Protein AF-A0A380TCZ3-F1 (afdb_monomer)

Organism: NCBI:txid256318

Secondary structure (DSSP, 8-state):
-EEPPTT-HHHHHHHHHHHHHHHHHTT-HHHHHHHS--SS----HHHHHHHHHHHHTTPPB--GGG--S----EEEEEETTEEEEEEEEEETTEEEEEEEEEEEEEPTTT-EEEEEEEEEE-

Structure (mmCIF, N/CA/C/O backbone):
data_AF-A0A380TCZ3-F1
#
_entry.id   AF-A0A380TCZ3-F1
#
loop_
_atom_site.group_PDB
_atom_site.id
_atom_site.type_symbol
_atom_site.label_atom_id
_atom_site.label_alt_id
_atom_site.label_comp_id
_atom_site.label_asym_id
_atom_site.label_entity_id
_atom_site.label_seq_id
_atom_site.pdbx_PDB_ins_code
_atom_site.Cartn_x
_atom_site.Cartn_y
_atom_site.Cartn_z
_atom_site.occupancy
_atom_site.B_iso_or_equiv
_atom_site.auth_seq_id
_atom_site.auth_comp_id
_atom_site.auth_asym_id
_atom_site.auth_atom_id
_atom_site.pdbx_PDB_model_num
ATOM 1 N N . MET A 1 1 ? 2.028 1.253 11.403 1.00 61.81 1 MET A N 1
ATOM 2 C CA . MET A 1 1 ? 0.917 1.930 12.128 1.00 61.81 1 MET A CA 1
ATOM 3 C C . MET A 1 1 ? 0.929 3.397 11.756 1.00 61.81 1 MET A C 1
ATOM 5 O O . MET A 1 1 ? 2.018 3.946 11.661 1.00 61.81 1 MET A O 1
ATOM 9 N N . ILE A 1 2 ? -0.239 4.012 11.559 1.00 65.00 2 ILE A N 1
ATOM 10 C CA . ILE A 1 2 ? -0.323 5.436 11.211 1.00 65.00 2 ILE A CA 1
ATOM 11 C C . ILE A 1 2 ? -1.074 6.202 12.314 1.00 65.00 2 ILE A C 1
ATOM 13 O O . ILE A 1 2 ? -2.159 5.752 12.693 1.00 65.00 2 ILE A O 1
ATOM 17 N N . PRO A 1 3 ? -0.542 7.318 12.849 1.00 62.53 3 PRO A N 1
ATOM 18 C CA . PRO A 1 3 ? -1.287 8.166 13.775 1.00 62.53 3 PRO A CA 1
ATOM 19 C C . PRO A 1 3 ? -2.446 8.853 13.041 1.00 62.53 3 PRO A C 1
ATOM 21 O O . PRO A 1 3 ? -2.260 9.458 11.987 1.00 62.53 3 PRO A O 1
ATOM 24 N N . GLY A 1 4 ? -3.654 8.752 13.587 1.00 53.06 4 GLY A N 1
ATOM 25 C CA . GLY A 1 4 ? -4.827 9.455 13.089 1.00 53.06 4 GLY A CA 1
ATOM 26 C C . GLY A 1 4 ? -4.742 10.929 13.448 1.00 53.06 4 GLY A C 1
ATOM 27 O O . GLY A 1 4 ? -4.673 11.287 14.621 1.00 53.06 4 GLY A O 1
ATOM 28 N N . THR A 1 5 ? -4.748 11.798 12.444 1.00 53.00 5 THR A N 1
ATOM 29 C CA . THR A 1 5 ? -4.903 13.236 12.660 1.00 53.00 5 THR A CA 1
ATOM 30 C C . THR A 1 5 ? -6.373 13.598 12.467 1.00 53.00 5 THR A C 1
ATOM 32 O O . THR A 1 5 ? -7.008 13.164 11.507 1.00 53.00 5 THR A O 1
ATOM 35 N N . GLY A 1 6 ? -6.933 14.401 13.374 1.00 50.81 6 GLY A N 1
ATOM 36 C CA . GLY A 1 6 ? -8.355 14.775 13.369 1.00 50.81 6 GLY A CA 1
ATOM 37 C C . GLY A 1 6 ? -8.825 15.615 12.170 1.00 50.81 6 GLY A C 1
ATOM 38 O O . GLY A 1 6 ? -9.967 16.053 12.177 1.00 50.81 6 GLY A O 1
ATOM 39 N N . PHE A 1 7 ? -7.978 15.864 11.160 1.00 51.62 7 PHE A N 1
ATOM 40 C CA . PHE A 1 7 ? -8.239 16.841 10.092 1.00 51.62 7 PHE A CA 1
ATOM 41 C C . PHE A 1 7 ? -8.399 16.280 8.672 1.00 51.62 7 PHE A C 1
ATOM 43 O O . PHE A 1 7 ? -8.805 17.036 7.798 1.00 51.62 7 PHE A O 1
ATOM 50 N N . SER A 1 8 ? -8.103 15.003 8.412 1.00 65.38 8 SER A N 1
ATOM 51 C CA . SER A 1 8 ? -8.539 14.253 7.216 1.00 65.38 8 SER A CA 1
ATOM 52 C C . SER A 1 8 ? -7.752 12.932 7.173 1.00 65.38 8 SER A C 1
ATOM 54 O O . SER A 1 8 ? -6.559 12.956 6.843 1.00 65.38 8 SER A O 1
ATOM 56 N N . PRO A 1 9 ? -8.369 11.780 7.501 1.00 75.00 9 PRO A N 1
ATOM 57 C CA . PRO A 1 9 ? -7.691 10.480 7.441 1.00 75.00 9 PRO A CA 1
ATOM 58 C C . PRO A 1 9 ? -7.143 10.181 6.036 1.00 75.00 9 PRO A C 1
ATOM 60 O O . PRO A 1 9 ? -6.096 9.558 5.887 1.00 75.00 9 PRO A O 1
ATOM 63 N N . GLU A 1 10 ? -7.780 10.727 5.002 1.00 83.44 10 GLU A N 1
ATOM 64 C CA . GLU A 1 10 ? -7.391 10.577 3.604 1.00 83.44 10 GLU A CA 1
ATOM 65 C C . GLU A 1 10 ? -5.950 11.012 3.317 1.00 83.44 10 GLU A C 1
ATOM 67 O O . GLU A 1 10 ? -5.169 10.227 2.777 1.00 83.44 10 GLU A O 1
ATOM 72 N N . LYS A 1 11 ? -5.544 12.222 3.727 1.00 84.56 11 LYS A N 1
ATOM 73 C CA . LYS A 1 11 ? -4.174 12.715 3.478 1.00 84.56 11 LYS A CA 1
ATOM 74 C C . LYS A 1 11 ? -3.121 11.817 4.116 1.00 84.56 11 LYS A C 1
ATOM 76 O O . LYS A 1 11 ? -2.069 11.566 3.531 1.00 84.56 11 LYS A O 1
ATOM 81 N N . VAL A 1 12 ? -3.423 11.338 5.316 1.00 86.56 12 VAL A N 1
ATOM 82 C CA . VAL A 1 12 ? -2.552 10.465 6.097 1.00 86.56 12 VAL A CA 1
ATOM 83 C C . VAL A 1 12 ? -2.407 9.100 5.417 1.00 86.56 12 VAL A C 1
ATOM 85 O O . VAL A 1 12 ? -1.298 8.583 5.288 1.00 86.56 12 VAL A O 1
ATOM 88 N N . PHE A 1 13 ? -3.505 8.543 4.909 1.00 90.69 13 PHE A N 1
ATOM 89 C CA . PHE A 1 13 ? -3.512 7.240 4.246 1.00 90.69 13 PHE A CA 1
ATOM 90 C C . PHE A 1 13 ? -2.836 7.285 2.874 1.00 90.69 13 PHE A C 1
ATOM 92 O O . PHE A 1 13 ? -2.048 6.400 2.541 1.00 90.69 13 PHE A O 1
ATOM 99 N N . ILE A 1 14 ? -3.076 8.349 2.104 1.00 90.62 14 ILE A N 1
ATOM 100 C CA . ILE A 1 14 ? -2.378 8.594 0.837 1.00 90.62 14 ILE A CA 1
ATOM 101 C C . ILE A 1 14 ? -0.879 8.789 1.087 1.00 90.62 14 ILE A C 1
ATOM 103 O O . ILE A 1 14 ? -0.059 8.239 0.352 1.00 90.62 14 ILE A O 1
ATOM 107 N N . GLY A 1 15 ? -0.507 9.540 2.130 1.00 89.88 15 GLY A N 1
ATOM 108 C CA . GLY A 1 15 ? 0.886 9.727 2.538 1.00 89.88 15 GLY A CA 1
ATOM 109 C C . GLY A 1 15 ? 1.585 8.396 2.806 1.00 89.88 15 GLY A C 1
ATOM 110 O O . GLY A 1 15 ? 2.630 8.127 2.213 1.00 89.88 15 GLY A O 1
ATOM 111 N N . PHE A 1 16 ? 0.949 7.527 3.597 1.00 91.31 16 PHE A N 1
ATOM 112 C CA . PHE A 1 16 ? 1.437 6.172 3.843 1.00 91.31 16 PHE A CA 1
ATOM 113 C C . PHE A 1 16 ? 1.601 5.365 2.550 1.00 91.31 16 PHE A C 1
ATOM 115 O O . PHE A 1 16 ? 2.653 4.772 2.337 1.00 91.31 16 PHE A O 1
ATOM 122 N N . ALA A 1 17 ? 0.597 5.349 1.664 1.00 92.50 17 ALA A N 1
ATOM 123 C CA . ALA A 1 17 ? 0.674 4.584 0.417 1.00 92.50 17 ALA A CA 1
ATOM 124 C C . ALA A 1 17 ? 1.836 5.056 -0.474 1.00 92.50 17 ALA A C 1
ATOM 126 O O . ALA A 1 17 ? 2.558 4.243 -1.050 1.00 92.50 17 ALA A O 1
ATOM 127 N N . ARG A 1 18 ? 2.072 6.372 -0.555 1.00 92.50 18 ARG A N 1
ATOM 128 C CA . ARG A 1 18 ? 3.206 6.934 -1.305 1.00 92.50 18 ARG A CA 1
ATOM 129 C C . ARG A 1 18 ? 4.548 6.550 -0.685 1.00 92.50 18 ARG A C 1
ATOM 131 O O . ARG A 1 18 ? 5.449 6.153 -1.415 1.00 92.50 18 ARG A O 1
ATOM 138 N N . GLU A 1 19 ? 4.686 6.641 0.632 1.00 91.56 19 GLU A N 1
ATOM 139 C CA . GLU A 1 19 ? 5.907 6.230 1.337 1.00 91.56 19 GLU A CA 1
ATOM 140 C C . GLU A 1 19 ? 6.168 4.723 1.197 1.00 91.56 19 GLU A C 1
ATOM 142 O O . GLU A 1 19 ? 7.293 4.292 0.948 1.00 91.56 19 GLU A O 1
ATOM 147 N N . PHE A 1 20 ? 5.109 3.918 1.248 1.00 92.06 20 PHE A N 1
ATOM 148 C CA . PHE A 1 20 ? 5.172 2.488 0.993 1.00 92.06 20 PHE A CA 1
ATOM 149 C C . PHE A 1 20 ? 5.768 2.187 -0.392 1.00 92.06 20 PHE A C 1
ATOM 151 O O . PHE A 1 20 ? 6.732 1.425 -0.490 1.00 92.06 20 PHE A O 1
ATOM 158 N N . PHE A 1 21 ? 5.275 2.827 -1.460 1.00 92.25 21 PHE A N 1
ATOM 159 C CA . PHE A 1 21 ? 5.848 2.652 -2.801 1.00 92.25 21 PHE A CA 1
ATOM 160 C C . PHE A 1 21 ? 7.259 3.231 -2.939 1.00 92.25 21 PHE A C 1
ATOM 162 O O . PHE A 1 21 ? 8.074 2.662 -3.661 1.00 92.25 21 PHE A O 1
ATOM 169 N N . GLU A 1 22 ? 7.580 4.314 -2.230 1.00 92.81 22 GLU A N 1
ATOM 170 C CA . GLU A 1 22 ? 8.936 4.873 -2.189 1.00 92.81 22 GLU A CA 1
ATOM 171 C C . GLU A 1 22 ? 9.946 3.853 -1.641 1.00 92.81 22 GLU A C 1
ATOM 173 O O . GLU A 1 22 ? 11.033 3.674 -2.197 1.00 92.81 22 GLU A O 1
ATOM 178 N N . HIS A 1 23 ? 9.581 3.138 -0.574 1.00 90.94 23 HIS A N 1
ATOM 179 C CA . HIS A 1 23 ? 10.414 2.080 -0.008 1.00 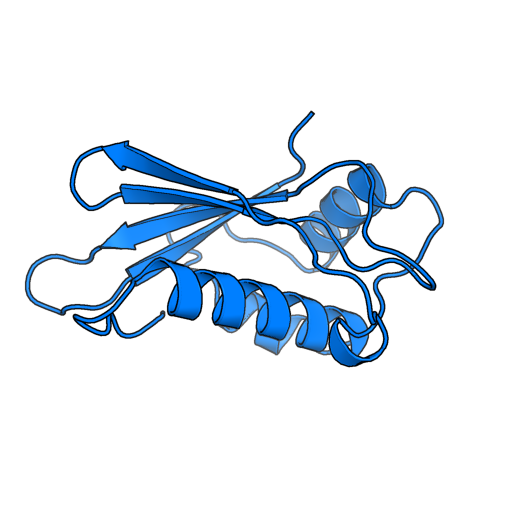90.94 23 HIS A CA 1
ATOM 180 C C . HIS A 1 23 ? 10.584 0.889 -0.954 1.00 90.94 23 HIS A C 1
ATOM 182 O O . HIS A 1 23 ? 11.679 0.327 -1.022 1.00 90.94 23 HIS A O 1
ATOM 188 N N . LEU A 1 24 ? 9.541 0.528 -1.708 1.00 89.50 24 LEU A N 1
ATOM 189 C CA . LEU A 1 24 ? 9.640 -0.514 -2.734 1.00 89.50 24 LEU A CA 1
ATOM 190 C C . LEU A 1 24 ? 10.546 -0.094 -3.891 1.00 89.50 24 LEU A C 1
ATOM 192 O O . LEU A 1 24 ? 11.398 -0.878 -4.301 1.00 89.50 24 LEU A O 1
ATOM 196 N N . ALA A 1 25 ? 10.413 1.144 -4.370 1.00 89.06 25 ALA A N 1
ATOM 197 C CA . ALA A 1 25 ? 11.260 1.694 -5.426 1.00 89.06 25 ALA A CA 1
ATOM 198 C C . ALA A 1 25 ? 12.735 1.804 -5.001 1.00 89.06 25 ALA A C 1
ATOM 200 O O . ALA A 1 25 ? 13.629 1.645 -5.824 1.00 89.06 25 ALA A O 1
ATOM 201 N N . SER A 1 26 ? 12.991 2.042 -3.712 1.00 87.19 26 SER A N 1
ATOM 202 C CA . SER A 1 26 ? 14.342 2.154 -3.143 1.00 87.19 26 SER A CA 1
ATOM 203 C C . SER A 1 26 ? 14.972 0.802 -2.774 1.00 87.19 26 SER A C 1
ATOM 205 O O . SER A 1 26 ? 15.952 0.782 -2.031 1.00 87.19 26 SER A O 1
ATOM 207 N N . GLU A 1 27 ? 14.378 -0.319 -3.198 1.00 79.12 27 GLU A N 1
ATOM 208 C CA . GLU A 1 27 ? 14.811 -1.686 -2.864 1.00 79.12 27 GLU A CA 1
ATOM 209 C C . GLU A 1 27 ? 14.917 -1.959 -1.349 1.00 79.12 27 GLU A C 1
ATOM 211 O O . GLU A 1 27 ? 15.658 -2.838 -0.902 1.00 79.12 27 GLU A O 1
ATOM 216 N N . LYS A 1 28 ? 14.116 -1.252 -0.536 1.00 83.31 28 LYS A N 1
ATOM 217 C CA . LYS A 1 28 ? 14.015 -1.416 0.927 1.00 83.31 28 LYS A CA 1
ATOM 218 C C . LYS A 1 28 ? 12.660 -2.021 1.330 1.00 83.31 28 LYS A C 1
ATOM 220 O O . LYS A 1 28 ? 11.896 -1.403 2.076 1.00 83.31 28 LYS A O 1
ATOM 225 N N . PRO A 1 29 ? 12.339 -3.256 0.901 1.00 79.19 29 PRO A N 1
ATOM 226 C CA . PRO A 1 29 ? 11.040 -3.871 1.164 1.00 79.19 29 PRO A CA 1
ATOM 227 C C . PRO A 1 29 ? 10.800 -4.130 2.655 1.00 79.19 29 PRO A C 1
ATOM 229 O O . PRO A 1 29 ? 9.655 -4.139 3.084 1.00 79.19 29 PRO A O 1
ATOM 232 N N . ALA A 1 30 ? 11.852 -4.285 3.467 1.00 82.00 30 ALA A N 1
ATOM 233 C CA . ALA A 1 30 ? 11.711 -4.418 4.918 1.00 82.00 30 ALA A CA 1
ATOM 234 C C . ALA A 1 30 ? 11.031 -3.188 5.551 1.00 82.00 30 ALA A C 1
ATOM 236 O O . ALA A 1 30 ? 10.166 -3.345 6.410 1.00 82.00 30 ALA A O 1
ATOM 237 N N . SER A 1 31 ? 11.355 -1.978 5.081 1.00 82.44 31 SER A N 1
ATOM 238 C CA . SER A 1 31 ? 10.724 -0.735 5.542 1.00 82.44 31 SER A CA 1
ATOM 239 C C . SER A 1 31 ? 9.255 -0.668 5.126 1.00 82.44 31 SER A C 1
ATOM 241 O O . SER A 1 31 ? 8.396 -0.407 5.966 1.00 82.44 31 SER A O 1
ATOM 243 N N . ALA A 1 32 ? 8.945 -1.017 3.873 1.00 80.25 32 ALA A N 1
ATOM 244 C CA . ALA A 1 32 ? 7.567 -1.098 3.382 1.00 80.25 32 ALA A CA 1
ATOM 245 C C . ALA A 1 32 ? 6.722 -2.096 4.199 1.00 80.25 32 ALA A C 1
ATOM 247 O O . ALA A 1 32 ? 5.611 -1.784 4.624 1.00 80.25 32 ALA A O 1
ATOM 248 N N . LEU A 1 33 ? 7.275 -3.281 4.476 1.00 82.12 33 LEU A N 1
ATOM 249 C CA . LEU A 1 33 ? 6.606 -4.326 5.253 1.00 82.12 33 LEU A CA 1
ATOM 250 C C . LEU A 1 33 ? 6.423 -3.941 6.724 1.00 82.12 33 LEU A C 1
ATOM 252 O O . LEU A 1 33 ? 5.412 -4.306 7.312 1.00 82.12 33 LEU A O 1
ATOM 256 N N . SER A 1 34 ? 7.351 -3.180 7.313 1.00 80.12 34 SER A N 1
ATOM 257 C CA . SER A 1 34 ? 7.233 -2.698 8.699 1.00 80.12 34 SER A CA 1
ATOM 258 C C . SER A 1 34 ? 6.047 -1.746 8.910 1.00 80.12 34 SER A C 1
ATOM 260 O O . SER A 1 34 ? 5.502 -1.646 10.010 1.00 80.12 34 SER A O 1
ATOM 262 N N . GLY A 1 35 ? 5.619 -1.068 7.840 1.00 76.44 35 GLY A N 1
ATOM 263 C CA . GLY A 1 35 ? 4.437 -0.214 7.843 1.00 76.44 35 GLY A CA 1
ATOM 264 C C . GLY A 1 35 ? 3.120 -0.993 7.925 1.00 76.44 35 GLY A C 1
ATOM 265 O O . GLY A 1 35 ? 2.132 -0.450 8.433 1.00 76.44 35 GLY A O 1
ATOM 266 N N . LEU A 1 36 ? 3.120 -2.250 7.466 1.00 82.06 36 LEU A N 1
ATOM 267 C CA . LEU A 1 36 ? 1.963 -3.139 7.443 1.00 82.06 36 LEU A CA 1
ATOM 268 C C . LEU A 1 36 ? 1.827 -3.899 8.763 1.00 82.06 36 LEU A C 1
ATOM 270 O O . LEU A 1 36 ? 2.801 -4.335 9.374 1.00 82.06 36 LEU A O 1
ATOM 274 N N . ASP A 1 37 ? 0.589 -4.098 9.189 1.00 75.25 37 ASP A N 1
ATOM 275 C CA . ASP A 1 37 ? 0.279 -4.996 10.285 1.00 75.25 37 ASP A CA 1
ATOM 276 C C . ASP A 1 37 ? 0.183 -6.428 9.752 1.00 75.25 37 ASP A C 1
ATOM 278 O O . ASP A 1 37 ? -0.628 -6.747 8.884 1.00 75.25 37 ASP A O 1
ATOM 282 N N . MET A 1 38 ? 1.062 -7.288 10.260 1.00 66.88 38 MET A N 1
ATOM 283 C CA . MET A 1 38 ? 1.208 -8.678 9.826 1.00 66.88 38 MET A CA 1
ATOM 284 C C . MET A 1 38 ? 0.339 -9.652 10.638 1.00 66.88 38 MET A C 1
ATOM 286 O O . MET A 1 38 ? 0.485 -10.861 10.477 1.00 66.88 38 MET A O 1
ATOM 290 N N . THR A 1 39 ? -0.540 -9.159 11.522 1.00 61.00 39 THR A N 1
ATOM 291 C CA . THR A 1 39 ? -1.318 -10.002 12.454 1.00 61.00 39 THR A CA 1
ATOM 292 C C . THR A 1 39 ? -2.332 -10.927 11.780 1.00 61.00 39 THR A C 1
ATOM 294 O O . THR A 1 39 ? -2.625 -11.982 12.332 1.00 61.00 39 THR A O 1
ATOM 297 N N . GLY A 1 40 ? -2.847 -10.575 10.597 1.00 57.56 40 GLY A N 1
ATOM 298 C CA . GLY A 1 40 ? -3.760 -11.436 9.831 1.00 57.56 40 GLY A CA 1
ATOM 299 C C . GLY A 1 40 ? -3.076 -12.239 8.724 1.00 57.56 40 GLY A C 1
ATOM 300 O O . GLY A 1 40 ? -3.459 -13.371 8.446 1.00 57.56 40 GLY A O 1
ATOM 301 N N . HIS A 1 41 ? -2.057 -11.658 8.086 1.00 64.75 41 HIS A N 1
ATOM 302 C CA . HIS A 1 41 ? -1.393 -12.257 6.934 1.00 64.75 41 HIS A CA 1
ATOM 303 C C . HIS A 1 41 ? 0.033 -11.733 6.793 1.00 64.75 41 HIS A C 1
ATOM 305 O O . HIS A 1 41 ? 0.257 -10.524 6.695 1.00 64.75 41 HIS A O 1
ATOM 311 N N . ARG A 1 42 ? 1.020 -12.633 6.771 1.00 72.50 42 ARG A N 1
ATOM 312 C CA . ARG A 1 42 ? 2.428 -12.234 6.681 1.00 72.50 42 ARG A CA 1
ATOM 313 C C . ARG A 1 42 ? 2.821 -12.023 5.222 1.00 72.50 42 ARG A C 1
ATOM 315 O O . ARG A 1 42 ? 3.076 -12.977 4.488 1.00 72.50 42 ARG A O 1
ATOM 322 N N . TRP A 1 43 ? 2.894 -10.763 4.807 1.00 80.81 43 TRP A N 1
ATOM 323 C CA . TRP A 1 43 ? 3.433 -10.405 3.500 1.00 80.81 43 TRP A CA 1
ATOM 324 C C . TRP A 1 43 ? 4.934 -10.689 3.447 1.00 80.81 43 TRP A C 1
ATOM 326 O O . TRP A 1 43 ? 5.713 -10.201 4.264 1.00 80.81 43 TRP A O 1
ATOM 336 N N . THR A 1 44 ? 5.343 -11.493 2.469 1.00 84.38 44 THR A N 1
ATOM 337 C CA . THR A 1 44 ? 6.749 -11.643 2.093 1.00 84.38 44 THR A CA 1
ATOM 338 C C . THR A 1 44 ? 7.066 -10.685 0.953 1.00 84.38 44 THR A C 1
ATOM 340 O O . THR A 1 44 ? 6.176 -10.319 0.181 1.00 84.38 44 THR A O 1
ATOM 343 N N . LYS A 1 45 ? 8.346 -10.322 0.803 1.00 84.38 45 LYS A N 1
ATOM 344 C CA . LYS A 1 45 ? 8.832 -9.537 -0.343 1.00 84.38 45 LYS A CA 1
ATOM 345 C C . LYS A 1 45 ? 8.334 -10.128 -1.667 1.00 84.38 45 LYS A C 1
ATOM 347 O O . LYS A 1 45 ? 7.720 -9.420 -2.452 1.00 84.38 45 LYS A O 1
ATOM 352 N N . ALA A 1 46 ? 8.522 -11.435 -1.859 1.00 86.62 46 ALA A N 1
ATOM 353 C CA . ALA A 1 46 ? 8.152 -12.126 -3.092 1.00 86.62 46 ALA A CA 1
ATOM 354 C C . ALA A 1 46 ? 6.649 -12.042 -3.399 1.00 86.62 46 ALA A C 1
ATOM 356 O O . ALA A 1 46 ? 6.262 -11.785 -4.536 1.00 86.62 46 ALA A O 1
ATOM 357 N N . ARG A 1 47 ? 5.789 -12.219 -2.387 1.00 87.38 47 ARG A N 1
ATOM 358 C CA . ARG A 1 47 ? 4.336 -12.125 -2.581 1.00 87.38 47 ARG A CA 1
ATOM 359 C C . ARG A 1 47 ? 3.918 -10.702 -2.933 1.00 87.38 47 ARG A C 1
ATOM 361 O O . ARG A 1 47 ? 3.081 -10.503 -3.805 1.00 87.38 47 ARG A O 1
ATOM 368 N N . LEU A 1 48 ? 4.522 -9.723 -2.269 1.00 87.88 48 LEU A N 1
ATOM 369 C CA . LEU A 1 48 ? 4.241 -8.320 -2.516 1.00 87.88 48 LEU A CA 1
ATOM 370 C C . LEU A 1 48 ? 4.675 -7.895 -3.924 1.00 87.88 48 LEU A C 1
ATOM 372 O O . LEU A 1 48 ? 3.903 -7.283 -4.651 1.00 87.88 48 LEU A O 1
ATOM 376 N N . GLU A 1 49 ? 5.882 -8.278 -4.337 1.00 88.62 49 GLU A N 1
ATOM 377 C CA . GLU A 1 49 ? 6.378 -8.050 -5.696 1.00 88.62 49 GLU A CA 1
ATOM 378 C C . GLU A 1 49 ? 5.502 -8.738 -6.743 1.00 88.62 49 GLU A C 1
ATOM 380 O O . GLU A 1 49 ? 5.253 -8.157 -7.795 1.00 88.62 49 GLU A O 1
ATOM 385 N N . SER A 1 50 ? 4.994 -9.939 -6.451 1.00 89.62 50 SER A N 1
ATOM 386 C CA . SER A 1 50 ? 4.060 -10.641 -7.332 1.00 89.62 50 SER A CA 1
ATOM 387 C C . SER A 1 50 ? 2.765 -9.852 -7.532 1.00 89.62 50 SER A C 1
ATOM 389 O O . SER A 1 50 ? 2.364 -9.648 -8.671 1.00 89.62 50 SER A O 1
ATOM 391 N N . GLU A 1 51 ? 2.130 -9.369 -6.460 1.00 90.56 51 GLU A N 1
ATOM 392 C CA . GLU A 1 51 ? 0.913 -8.540 -6.548 1.00 90.56 51 GLU A CA 1
ATOM 393 C C . GLU A 1 51 ? 1.152 -7.232 -7.296 1.00 90.56 51 GLU A C 1
ATOM 395 O O . GLU A 1 51 ? 0.349 -6.795 -8.111 1.00 90.56 51 GLU A O 1
ATOM 400 N N . ILE A 1 52 ? 2.292 -6.601 -7.054 1.00 90.25 52 ILE A N 1
ATOM 401 C CA . ILE A 1 52 ? 2.651 -5.379 -7.760 1.00 90.25 52 ILE A CA 1
ATOM 402 C C . ILE A 1 52 ? 2.889 -5.655 -9.251 1.00 90.25 52 ILE A C 1
ATOM 404 O O . ILE A 1 52 ? 2.467 -4.868 -10.100 1.00 90.25 52 ILE A O 1
ATOM 408 N N . ARG A 1 53 ? 3.488 -6.801 -9.587 1.00 90.38 53 ARG A N 1
ATOM 409 C CA . ARG A 1 53 ? 3.665 -7.253 -10.970 1.00 90.38 53 ARG A CA 1
ATOM 410 C C . ARG A 1 53 ? 2.330 -7.538 -11.658 1.00 90.38 53 ARG A C 1
ATOM 412 O O . ARG A 1 53 ? 2.211 -7.262 -12.844 1.00 90.38 53 ARG A O 1
ATOM 419 N N . THR A 1 54 ? 1.298 -8.014 -10.956 1.00 90.38 54 THR A N 1
ATOM 420 C CA . THR A 1 54 ? -0.032 -8.186 -11.581 1.00 90.38 54 THR A CA 1
ATOM 421 C C . THR A 1 54 ? -0.680 -6.851 -11.977 1.00 90.38 54 THR A C 1
ATOM 423 O O . THR A 1 54 ? -1.533 -6.815 -12.870 1.00 90.38 54 THR A O 1
ATOM 426 N N . VAL A 1 55 ? -0.259 -5.748 -11.347 1.00 91.44 55 VAL A N 1
ATOM 427 C CA . VAL A 1 55 ? -0.706 -4.382 -11.656 1.00 91.44 55 VAL A CA 1
ATOM 428 C C . VAL A 1 55 ? 0.154 -3.717 -12.732 1.00 91.44 55 VAL A C 1
ATOM 430 O O . VAL A 1 55 ? -0.385 -3.033 -13.604 1.00 91.44 55 VAL A O 1
ATOM 433 N N . LEU A 1 56 ? 1.475 -3.892 -12.668 1.00 90.81 56 LEU A N 1
ATOM 434 C CA . LEU A 1 56 ? 2.438 -3.229 -13.555 1.00 90.81 56 LEU A CA 1
ATOM 435 C C . LEU A 1 56 ? 2.824 -4.041 -14.802 1.00 90.81 56 LEU A C 1
ATOM 437 O O . LEU A 1 56 ? 3.355 -3.470 -15.754 1.00 90.81 56 LEU A O 1
ATOM 441 N N . GLY A 1 57 ? 2.559 -5.348 -14.828 1.00 88.88 57 GLY A N 1
ATOM 442 C CA . GLY A 1 57 ? 3.114 -6.251 -15.835 1.00 88.88 57 GLY A CA 1
ATOM 443 C C . GLY A 1 57 ? 4.637 -6.308 -15.721 1.00 88.88 57 GLY A C 1
ATOM 444 O O . GLY A 1 57 ? 5.170 -6.500 -14.631 1.00 88.88 57 GLY A O 1
ATOM 445 N N . ASP A 1 58 ? 5.334 -6.097 -16.836 1.00 87.31 58 ASP A N 1
ATOM 446 C CA . ASP A 1 58 ? 6.803 -6.074 -16.885 1.00 87.31 58 ASP A CA 1
ATOM 447 C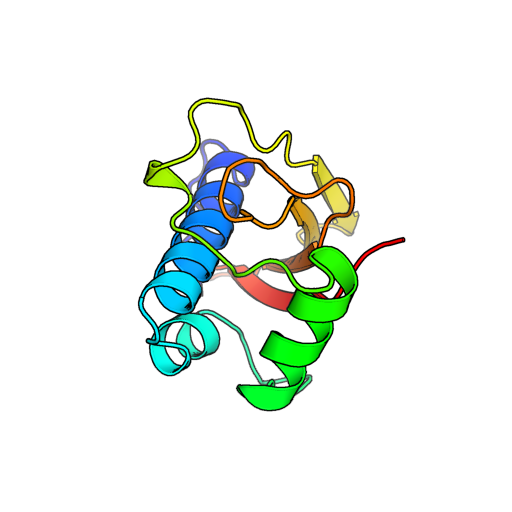 C . ASP A 1 58 ? 7.417 -4.728 -16.445 1.00 87.31 58 ASP A C 1
ATOM 449 O O . ASP A 1 58 ? 8.642 -4.586 -16.400 1.00 87.31 58 ASP A O 1
ATOM 453 N N . ASP A 1 59 ? 6.589 -3.725 -16.126 1.00 89.25 59 ASP A N 1
ATOM 454 C CA . ASP A 1 59 ? 7.064 -2.428 -15.639 1.00 89.25 59 ASP A CA 1
ATOM 455 C C . ASP A 1 59 ? 7.542 -2.520 -14.176 1.00 89.25 59 ASP A C 1
ATOM 457 O O . ASP A 1 59 ? 7.083 -3.346 -13.383 1.00 89.25 59 ASP A O 1
ATOM 461 N N . LYS A 1 60 ? 8.483 -1.651 -13.801 1.00 88.44 60 LYS A N 1
ATOM 462 C CA . LYS A 1 60 ? 9.046 -1.593 -12.448 1.00 88.44 60 LYS A CA 1
ATOM 463 C C . LYS A 1 60 ? 8.375 -0.505 -11.625 1.00 88.44 60 LYS A C 1
ATOM 465 O O . LYS A 1 60 ? 8.003 0.547 -12.145 1.00 88.44 60 LYS A O 1
ATOM 470 N N . VAL A 1 61 ? 8.285 -0.743 -10.316 1.00 91.56 61 VAL A N 1
ATOM 471 C CA . VAL A 1 61 ? 7.888 0.300 -9.366 1.00 91.56 61 VAL A CA 1
ATOM 472 C C . VAL A 1 61 ? 8.916 1.419 -9.417 1.00 91.56 61 VAL A C 1
ATOM 474 O O . VAL A 1 61 ? 10.111 1.166 -9.269 1.00 91.56 61 VAL A O 1
ATOM 477 N N . CYS A 1 62 ? 8.456 2.651 -9.597 1.00 93.00 62 CYS A N 1
ATOM 478 C CA . CYS A 1 62 ? 9.298 3.836 -9.516 1.00 93.00 62 CYS A CA 1
ATOM 479 C C . CYS A 1 62 ? 8.933 4.685 -8.295 1.00 93.00 62 CYS A C 1
ATOM 481 O O . CYS A 1 62 ? 7.914 4.463 -7.637 1.00 93.00 62 CYS A O 1
ATOM 483 N N . SER A 1 63 ? 9.764 5.681 -7.989 1.00 92.12 63 SER A N 1
ATOM 484 C CA . SER A 1 63 ? 9.443 6.639 -6.935 1.00 92.12 63 SER A CA 1
ATOM 485 C C . SER A 1 63 ? 8.200 7.461 -7.320 1.00 92.12 63 SER A C 1
ATOM 487 O O . SER A 1 63 ? 8.215 8.141 -8.353 1.00 92.12 63 SER A O 1
ATOM 489 N N . PRO A 1 64 ? 7.156 7.519 -6.467 1.00 89.56 64 PRO A N 1
ATOM 490 C CA . PRO A 1 64 ? 6.032 8.443 -6.629 1.00 89.56 64 PRO A CA 1
ATOM 491 C C . PRO A 1 64 ? 6.418 9.913 -6.825 1.00 89.56 64 PRO A C 1
ATOM 493 O O . PRO A 1 64 ? 5.598 10.692 -7.311 1.00 89.56 64 PRO A O 1
ATOM 496 N N . LYS A 1 65 ? 7.621 10.323 -6.398 1.00 88.62 65 LYS A N 1
ATOM 497 C CA . LYS A 1 65 ? 8.120 11.701 -6.539 1.00 88.62 65 LYS A CA 1
ATOM 498 C C . LYS A 1 65 ? 8.492 12.041 -7.981 1.00 88.62 65 LYS A C 1
ATOM 500 O O . LYS A 1 65 ? 8.501 13.212 -8.338 1.00 88.62 65 LYS A O 1
ATOM 505 N N . MET A 1 66 ? 8.770 11.033 -8.809 1.00 87.50 66 MET A N 1
ATOM 506 C CA . MET A 1 66 ? 9.087 11.214 -10.228 1.00 87.50 66 MET A CA 1
ATOM 507 C C . MET A 1 66 ? 7.835 11.420 -11.093 1.00 87.50 66 MET A C 1
ATOM 509 O O . MET A 1 66 ? 7.945 11.786 -12.262 1.00 87.50 66 MET A O 1
ATOM 513 N N . LEU A 1 67 ? 6.639 11.190 -10.540 1.00 87.75 67 LEU A N 1
ATOM 514 C CA . LEU A 1 67 ? 5.376 11.305 -11.260 1.00 87.75 67 LEU A CA 1
ATOM 515 C C . LEU A 1 67 ? 4.712 12.656 -10.982 1.00 87.75 67 LEU A C 1
ATOM 517 O O . LEU A 1 67 ? 4.366 12.975 -9.847 1.00 87.75 67 LEU A O 1
ATOM 521 N N . THR A 1 68 ? 4.484 13.432 -12.042 1.00 82.62 68 THR A N 1
ATOM 522 C CA . THR A 1 68 ? 3.865 14.768 -11.968 1.00 82.62 68 THR A CA 1
ATOM 523 C C . THR A 1 68 ? 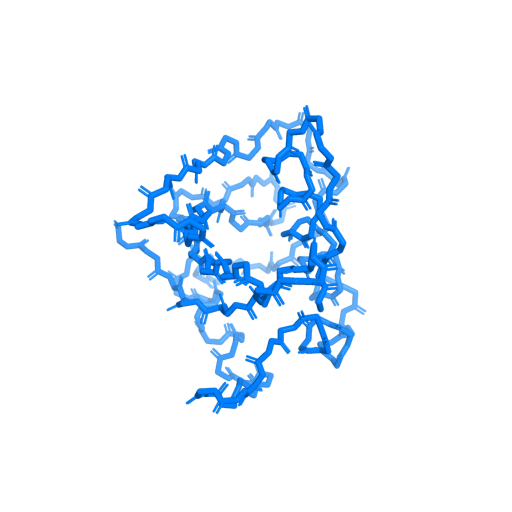2.338 14.731 -11.941 1.00 82.62 68 THR A C 1
ATOM 525 O O . THR A 1 68 ? 1.698 15.673 -11.482 1.00 82.62 68 THR A O 1
ATOM 528 N N . ARG A 1 69 ? 1.731 13.646 -12.436 1.00 85.69 69 ARG A N 1
ATOM 529 C CA . ARG A 1 69 ? 0.273 13.457 -12.435 1.00 85.69 69 ARG A CA 1
ATOM 530 C C . ARG A 1 69 ? -0.204 12.926 -11.083 1.00 85.69 69 ARG A C 1
ATOM 532 O O . ARG A 1 69 ? 0.551 12.254 -10.386 1.00 85.69 69 ARG A O 1
ATOM 539 N N . SER A 1 70 ? -1.462 13.186 -10.727 1.00 84.19 70 SER A N 1
ATOM 540 C CA . SER A 1 70 ? -2.080 12.606 -9.526 1.00 84.19 70 SER A CA 1
ATOM 541 C C . SER A 1 70 ? -2.303 11.098 -9.686 1.00 84.19 70 SER A C 1
ATOM 543 O O . SER A 1 70 ? -2.580 10.621 -10.788 1.00 84.19 70 SER A O 1
ATOM 545 N N . ALA A 1 71 ? -2.203 10.362 -8.576 1.00 85.50 71 ALA A N 1
ATOM 546 C CA . ALA A 1 71 ? -2.533 8.939 -8.511 1.00 85.50 71 ALA A CA 1
ATOM 547 C C . ALA A 1 71 ? -4.046 8.673 -8.486 1.00 85.50 71 ALA A C 1
ATOM 549 O O . ALA A 1 71 ? -4.437 7.517 -8.614 1.00 85.50 71 ALA A O 1
ATOM 550 N N . CYS A 1 72 ? -4.867 9.720 -8.306 1.00 88.06 72 CYS A N 1
ATOM 551 C CA . CYS A 1 72 ? -6.323 9.639 -8.132 1.00 88.06 72 CYS A CA 1
ATOM 552 C C . CYS A 1 72 ? -6.738 8.517 -7.157 1.00 88.06 72 CYS A C 1
ATOM 554 O O . CYS A 1 72 ? -7.439 7.596 -7.569 1.00 88.06 72 CYS A O 1
ATOM 556 N N . PRO A 1 73 ? -6.247 8.538 -5.903 1.00 91.69 73 PRO A N 1
ATOM 557 C CA . PRO A 1 73 ? -6.616 7.530 -4.922 1.00 91.69 73 PRO A CA 1
ATOM 558 C C . PRO A 1 73 ? -8.094 7.647 -4.546 1.00 91.69 73 PRO A C 1
ATOM 560 O O . PRO A 1 73 ? -8.636 8.747 -4.482 1.00 91.69 73 PRO A O 1
ATOM 563 N N . GLU A 1 74 ? -8.715 6.512 -4.248 1.00 92.62 74 GLU A N 1
ATOM 564 C CA . GLU A 1 74 ? -10.107 6.439 -3.807 1.00 92.62 74 GLU A CA 1
ATOM 565 C C . GLU A 1 74 ? -10.147 5.892 -2.384 1.00 92.62 74 GLU A C 1
ATOM 567 O O . GLU A 1 74 ? -9.594 4.826 -2.106 1.00 92.62 74 GLU A O 1
ATOM 572 N N . LEU A 1 75 ? -10.794 6.624 -1.478 1.00 93.00 75 LEU A N 1
ATOM 573 C CA . LEU A 1 75 ? -10.983 6.214 -0.094 1.00 93.00 75 LEU A CA 1
ATOM 574 C C . LEU A 1 75 ? -12.463 5.941 0.161 1.00 93.00 75 LEU A C 1
ATOM 576 O O . LEU A 1 75 ? -13.305 6.801 -0.076 1.00 93.00 75 LEU A O 1
ATOM 580 N N . THR A 1 76 ? -12.779 4.758 0.673 1.00 93.12 76 THR A N 1
ATOM 581 C CA . THR A 1 76 ? -14.142 4.375 1.062 1.00 93.12 76 THR A CA 1
ATOM 582 C C . THR A 1 76 ? -14.144 3.890 2.504 1.00 93.12 76 THR A C 1
ATOM 584 O O . THR A 1 76 ? -13.314 3.063 2.875 1.00 93.12 76 THR A O 1
ATOM 587 N N . GLU A 1 77 ? -15.066 4.378 3.331 1.00 92.19 77 GLU A N 1
ATOM 588 C CA . GLU A 1 77 ? -15.328 3.768 4.638 1.00 92.19 77 GLU A CA 1
ATOM 589 C C . GLU A 1 77 ? -16.210 2.530 4.427 1.00 92.19 77 GLU A C 1
ATOM 591 O O . GLU A 1 77 ? -17.329 2.634 3.931 1.00 92.19 77 GLU A O 1
ATOM 596 N N . VAL A 1 78 ? -15.684 1.344 4.740 1.00 92.50 78 VAL A N 1
ATOM 597 C CA . VAL A 1 78 ? -16.384 0.061 4.524 1.00 92.50 78 VAL A CA 1
ATOM 598 C C . VAL A 1 78 ? -17.214 -0.356 5.739 1.00 92.50 78 VAL A C 1
ATOM 600 O O . VAL A 1 78 ? -18.196 -1.079 5.610 1.00 92.50 78 VAL A O 1
ATOM 603 N N . SER A 1 79 ? -16.820 0.105 6.922 1.00 91.69 79 SER A N 1
ATOM 604 C CA . SER 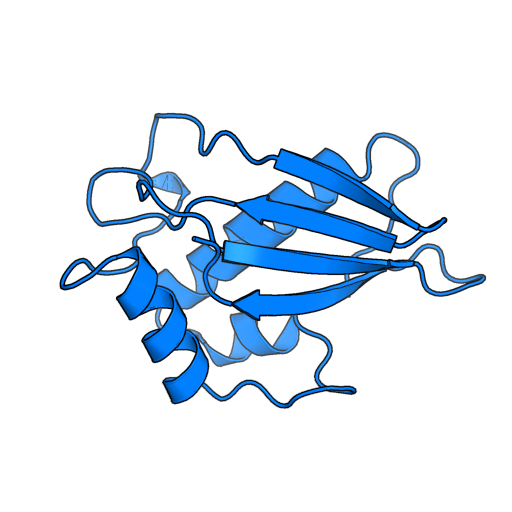A 1 79 ? -17.565 0.013 8.178 1.00 91.69 79 SER A CA 1
ATOM 605 C C . SER A 1 79 ? -17.012 1.059 9.139 1.00 91.69 79 SER A C 1
ATOM 607 O O . SER A 1 79 ? -15.908 1.549 8.920 1.00 91.69 79 SER A O 1
ATOM 609 N N . THR A 1 80 ? -17.713 1.360 10.232 1.00 89.12 80 THR A N 1
ATOM 610 C CA . THR A 1 80 ? -17.272 2.365 11.212 1.00 89.12 80 THR A CA 1
ATOM 611 C C . THR A 1 80 ? -15.816 2.160 11.639 1.00 89.12 80 THR A C 1
ATOM 613 O O . THR A 1 80 ? -15.469 1.130 12.220 1.00 89.12 80 THR A O 1
ATOM 616 N N . GLY A 1 81 ? -14.959 3.139 11.334 1.00 87.00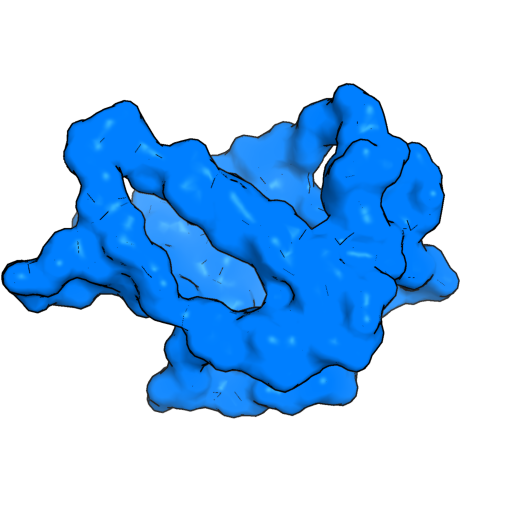 81 GLY A N 1
ATOM 617 C CA . GLY A 1 81 ? -13.534 3.102 11.683 1.00 87.00 81 GLY A CA 1
ATOM 618 C C . GLY A 1 81 ? -12.682 2.156 10.824 1.00 87.00 81 GLY A C 1
ATOM 619 O O . GLY A 1 81 ? -11.509 1.945 11.135 1.00 87.00 81 GLY A O 1
ATOM 620 N N . VAL A 1 82 ? -13.231 1.594 9.744 1.00 91.31 82 VAL A N 1
ATOM 621 C CA . VAL A 1 82 ? -12.521 0.753 8.773 1.00 91.31 82 VAL A CA 1
ATOM 622 C C . VAL A 1 82 ? -12.629 1.379 7.393 1.00 91.31 82 VAL A C 1
ATOM 624 O O . VAL A 1 82 ? -13.710 1.530 6.828 1.00 91.31 82 VAL A O 1
ATOM 627 N N . TYR A 1 83 ? -11.479 1.679 6.815 1.00 92.56 83 TYR A N 1
ATOM 628 C CA . TYR A 1 83 ? -11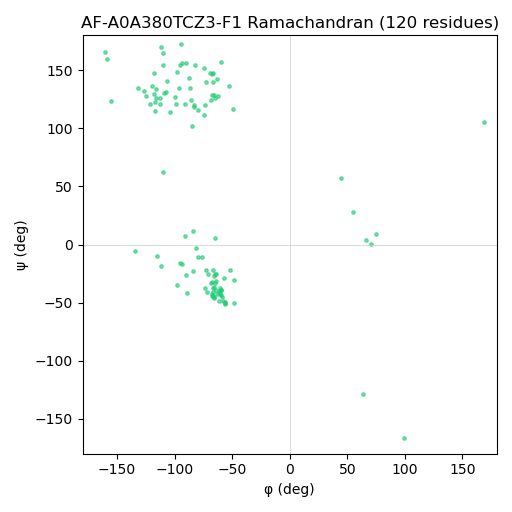.361 2.347 5.534 1.00 92.56 83 TYR A CA 1
ATOM 629 C C . TYR A 1 83 ? -10.644 1.452 4.532 1.00 92.56 83 TYR A C 1
ATOM 631 O O . TYR A 1 83 ? -9.751 0.685 4.891 1.00 92.56 83 TYR A O 1
ATOM 639 N N . GLN A 1 84 ? -11.007 1.572 3.264 1.00 94.62 84 GLN A N 1
ATOM 640 C CA . GLN A 1 84 ? -10.286 0.983 2.150 1.00 94.62 84 GLN A CA 1
ATOM 641 C C . GLN A 1 84 ? -9.759 2.095 1.250 1.00 94.62 84 GLN A C 1
ATOM 643 O O . GLN A 1 84 ? -10.531 2.908 0.748 1.00 94.62 84 GLN A O 1
ATOM 648 N N . LEU A 1 85 ? -8.443 2.113 1.053 1.00 95.31 85 LEU A N 1
ATOM 649 C CA . LEU A 1 85 ? -7.762 3.001 0.122 1.00 95.31 85 LEU A CA 1
ATOM 650 C C . LEU A 1 85 ? -7.364 2.210 -1.123 1.00 95.31 85 LEU A C 1
ATOM 652 O O . LEU A 1 85 ? -6.482 1.354 -1.047 1.00 95.31 85 LEU A O 1
ATOM 656 N N . ASN A 1 86 ? -7.955 2.539 -2.266 1.00 95.38 86 ASN A N 1
ATOM 657 C CA . ASN A 1 86 ? -7.500 2.068 -3.566 1.00 95.38 86 ASN A CA 1
ATOM 658 C C . ASN A 1 86 ? -6.499 3.086 -4.123 1.00 95.38 86 ASN A C 1
ATOM 660 O O . ASN A 1 86 ? -6.827 4.258 -4.307 1.00 95.38 86 ASN A O 1
ATOM 664 N N . HIS A 1 87 ? -5.270 2.655 -4.394 1.00 94.81 87 HIS A N 1
ATOM 665 C CA . HIS A 1 87 ? -4.208 3.534 -4.876 1.00 94.81 87 HIS A CA 1
ATOM 666 C C . HIS A 1 87 ? -3.509 2.918 -6.087 1.00 94.81 87 HIS A C 1
ATOM 668 O O . HIS A 1 87 ? -3.144 1.742 -6.081 1.00 94.81 87 HIS A O 1
ATOM 674 N N . ARG A 1 88 ? -3.277 3.721 -7.128 1.00 94.44 88 ARG A N 1
ATOM 675 C CA . ARG A 1 88 ? -2.501 3.290 -8.298 1.00 94.44 88 ARG A CA 1
ATOM 676 C C . ARG A 1 88 ? -1.036 3.072 -7.935 1.00 94.44 88 ARG A C 1
ATOM 678 O O . ARG A 1 88 ? -0.476 3.788 -7.106 1.00 94.44 88 ARG A O 1
ATOM 685 N N . VAL A 1 89 ? -0.399 2.115 -8.587 1.00 93.94 89 VAL A N 1
ATOM 686 C CA . VAL A 1 89 ? 1.018 1.806 -8.401 1.00 93.94 89 VAL A CA 1
ATOM 687 C C . VAL A 1 89 ? 1.851 2.705 -9.326 1.00 93.94 89 VAL A C 1
ATOM 689 O O . VAL A 1 89 ? 1.498 2.875 -10.496 1.00 93.94 89 VAL A O 1
ATOM 692 N N . PRO A 1 90 ? 2.942 3.317 -8.842 1.00 94.31 90 PRO A N 1
ATOM 693 C CA . PRO A 1 90 ? 3.819 4.123 -9.684 1.00 94.31 90 PRO A CA 1
ATOM 694 C C . PRO A 1 90 ? 4.682 3.218 -10.580 1.00 94.31 90 PRO A C 1
ATOM 696 O O . PRO A 1 90 ? 5.552 2.510 -10.085 1.00 94.31 90 PRO A O 1
ATOM 699 N N . GLY A 1 91 ? 4.443 3.236 -11.892 1.00 91.62 91 GLY A N 1
ATOM 700 C CA . GLY A 1 91 ? 5.304 2.610 -12.905 1.00 91.62 91 GLY A CA 1
ATOM 701 C C . GLY A 1 91 ? 6.306 3.608 -13.490 1.00 91.62 91 GLY A C 1
ATOM 702 O O . GLY A 1 91 ? 6.191 4.812 -13.252 1.00 91.62 91 GLY A O 1
ATOM 703 N N . SER A 1 92 ? 7.262 3.155 -14.306 1.00 88.00 92 SER A N 1
ATOM 704 C CA . SER A 1 92 ? 8.452 3.925 -14.727 1.00 88.00 92 SER A CA 1
ATOM 705 C C . SER A 1 92 ? 8.189 5.353 -15.234 1.00 88.00 92 SER A C 1
ATOM 707 O O . SER A 1 92 ? 9.046 6.222 -15.094 1.00 88.00 92 SER A O 1
ATOM 709 N N . LYS A 1 93 ? 7.028 5.618 -15.847 1.00 86.25 93 LYS A N 1
ATOM 710 C CA . LYS A 1 93 ? 6.672 6.945 -16.396 1.00 86.25 93 LYS A CA 1
ATOM 711 C C . LYS A 1 93 ? 5.256 7.415 -16.056 1.00 86.25 93 LYS A C 1
ATOM 713 O O . LYS A 1 93 ? 4.868 8.519 -16.436 1.00 86.25 93 LYS A O 1
ATOM 718 N N . ARG A 1 94 ? 4.445 6.573 -15.414 1.00 91.81 94 ARG A N 1
ATOM 719 C CA . ARG A 1 94 ? 3.025 6.846 -15.164 1.00 91.81 94 ARG A CA 1
ATOM 720 C C . ARG A 1 94 ? 2.495 6.005 -14.015 1.00 91.81 94 ARG A C 1
ATOM 722 O O . ARG A 1 94 ? 3.020 4.938 -13.723 1.00 91.81 94 ARG A O 1
ATOM 729 N N . TRP A 1 95 ? 1.393 6.457 -13.434 1.00 93.38 95 TRP A N 1
ATOM 730 C CA . TRP A 1 95 ? 0.560 5.609 -12.590 1.00 93.38 95 TRP A CA 1
ATOM 731 C C . TRP A 1 95 ? -0.024 4.456 -13.410 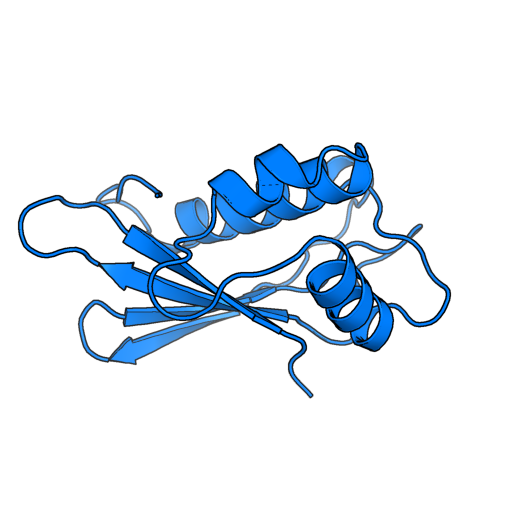1.00 93.38 95 TRP A C 1
ATOM 733 O O . TRP A 1 95 ? -0.386 4.639 -14.578 1.00 93.38 95 TRP A O 1
ATOM 743 N N . SER A 1 96 ? -0.111 3.281 -12.798 1.00 92.81 96 SER A N 1
ATOM 744 C CA . SER A 1 96 ? -0.769 2.111 -13.369 1.00 92.81 96 SER A CA 1
ATOM 745 C C . SER A 1 96 ? -2.246 2.381 -13.661 1.00 92.81 96 SER A C 1
ATOM 747 O O . SER A 1 96 ? -2.866 3.261 -13.067 1.00 92.81 96 SER A O 1
ATOM 749 N N . GLN A 1 97 ? -2.827 1.610 -14.581 1.00 88.88 97 GLN A N 1
ATOM 750 C CA . GLN A 1 97 ? -4.271 1.665 -14.842 1.00 88.88 97 GLN A CA 1
ATOM 751 C C . GLN A 1 97 ? -5.067 1.005 -13.711 1.00 88.88 97 GLN A C 1
ATOM 753 O O . GLN A 1 97 ? -6.121 1.499 -13.324 1.00 88.88 97 GLN A O 1
ATOM 758 N N . ARG A 1 98 ? -4.527 -0.091 -13.166 1.00 91.31 98 ARG A N 1
ATOM 759 C CA . ARG A 1 98 ? -5.106 -0.834 -12.044 1.00 91.31 98 ARG A CA 1
ATOM 760 C C . ARG A 1 98 ? -4.593 -0.290 -10.719 1.00 91.31 98 ARG A C 1
ATOM 762 O O . ARG A 1 98 ? -3.509 0.293 -10.667 1.00 91.31 98 ARG A O 1
ATOM 769 N N . SER A 1 99 ? -5.348 -0.509 -9.658 1.00 93.31 99 SER A N 1
ATOM 770 C CA . SER A 1 99 ? -4.991 -0.080 -8.308 1.00 93.31 99 SER A CA 1
ATOM 771 C C . SER A 1 99 ? -4.643 -1.276 -7.433 1.00 93.31 99 SER A C 1
ATOM 773 O O . SER A 1 99 ? -4.947 -2.421 -7.757 1.00 93.31 99 SER A O 1
ATOM 775 N N . VAL A 1 100 ? -4.013 -0.998 -6.302 1.00 94.19 100 VAL A N 1
ATOM 776 C CA . VAL A 1 100 ? -3.937 -1.915 -5.164 1.00 94.19 100 VAL A CA 1
ATOM 777 C C . VAL A 1 100 ? -4.786 -1.365 -4.030 1.00 94.19 100 VAL A C 1
ATOM 779 O O . VAL A 1 100 ? -4.989 -0.151 -3.950 1.00 94.19 100 VAL A O 1
ATOM 782 N N . ALA A 1 101 ? -5.266 -2.239 -3.153 1.00 94.69 101 ALA A N 1
ATOM 783 C CA . ALA A 1 101 ? -6.054 -1.838 -1.998 1.00 94.69 101 ALA A CA 1
ATOM 784 C C . ALA A 1 101 ? -5.262 -1.964 -0.693 1.00 94.69 101 ALA A C 1
ATOM 786 O O . ALA A 1 101 ? -4.540 -2.937 -0.457 1.00 94.69 101 ALA A O 1
ATOM 787 N N . PHE A 1 102 ? -5.460 -0.988 0.188 1.00 93.69 102 PHE A N 1
ATOM 788 C CA . PHE A 1 102 ? -5.046 -1.025 1.584 1.00 93.69 102 PHE A CA 1
ATOM 789 C C . PHE A 1 102 ? -6.288 -0.971 2.465 1.00 93.69 102 PHE A C 1
ATOM 791 O O . PHE A 1 102 ? -7.158 -0.129 2.249 1.00 93.69 102 PHE A O 1
ATOM 798 N N . ARG A 1 103 ? -6.364 -1.826 3.482 1.00 93.19 103 ARG A N 1
ATOM 799 C CA . ARG A 1 103 ? -7.382 -1.743 4.530 1.00 93.19 103 ARG A CA 1
ATOM 800 C C . ARG A 1 103 ? -6.791 -1.085 5.759 1.00 93.19 103 ARG A C 1
ATOM 802 O O . ARG A 1 103 ? -5.768 -1.525 6.275 1.00 93.19 103 ARG A O 1
ATOM 809 N N . LEU A 1 104 ? -7.450 -0.043 6.239 1.00 91.81 104 LEU A N 1
ATOM 810 C CA . LEU A 1 104 ? -7.027 0.738 7.386 1.00 91.81 104 LEU A CA 1
ATOM 811 C C . LEU A 1 104 ? -8.072 0.613 8.484 1.00 91.81 104 LEU A C 1
ATOM 813 O O . LEU A 1 104 ? -9.205 1.037 8.309 1.00 91.81 104 LEU A O 1
ATOM 817 N N . THR A 1 105 ? -7.707 0.006 9.607 1.00 90.25 105 THR A N 1
ATOM 818 C CA . THR A 1 105 ? -8.622 -0.237 10.732 1.00 90.25 105 THR A CA 1
ATOM 819 C C . THR A 1 105 ? -8.194 0.599 11.925 1.00 90.25 105 THR A C 1
ATOM 821 O O . THR A 1 105 ? -7.067 0.467 12.407 1.00 90.25 105 THR A O 1
ATOM 824 N N . GLN A 1 106 ? -9.077 1.464 12.406 1.00 88.19 106 GLN A N 1
ATOM 825 C CA . GLN A 1 106 ? -8.842 2.270 13.593 1.00 88.19 106 GLN A CA 1
ATOM 826 C C . GLN A 1 106 ? -8.736 1.361 14.820 1.00 88.19 106 GLN A C 1
ATOM 828 O O . GLN A 1 106 ? -9.600 0.525 15.075 1.00 88.19 106 GLN A O 1
ATOM 833 N N . LYS A 1 107 ? -7.669 1.526 15.600 1.00 82.94 107 LYS A N 1
ATOM 834 C CA . LYS A 1 107 ? -7.498 0.842 16.881 1.00 82.94 107 LYS A CA 1
ATOM 835 C C . LYS A 1 107 ? -8.254 1.622 17.969 1.00 82.94 107 LYS A C 1
ATOM 837 O O . LYS A 1 107 ? -7.913 2.792 18.201 1.00 82.94 107 LYS A O 1
ATOM 842 N N . PRO A 1 108 ? -9.235 1.006 18.657 1.00 80.44 108 PRO A N 1
ATOM 843 C CA . PRO A 1 108 ? -10.021 1.675 19.693 1.00 80.44 108 PRO A CA 1
ATOM 844 C C . PRO A 1 108 ? -9.140 2.344 20.753 1.00 80.44 108 PRO A C 1
ATOM 846 O O . PRO A 1 108 ? -8.146 1.767 21.185 1.00 80.44 108 PRO A O 1
ATOM 849 N N . GLY A 1 109 ? -9.481 3.573 21.147 1.00 76.75 109 GLY A N 1
ATOM 850 C CA . GLY A 1 109 ? -8.818 4.290 22.246 1.00 76.75 109 GLY A CA 1
ATOM 851 C C . GLY A 1 109 ? -7.387 4.782 21.985 1.00 76.75 109 GLY A C 1
ATOM 852 O O . GLY A 1 109 ? -6.800 5.390 22.870 1.00 76.75 109 GLY A O 1
ATOM 853 N N . THR A 1 110 ? -6.817 4.554 20.795 1.00 78.38 110 THR A N 1
ATOM 854 C CA . THR A 1 110 ? -5.413 4.928 20.503 1.00 78.38 110 THR A CA 1
ATOM 855 C C . THR A 1 110 ? -5.269 6.055 19.486 1.00 78.38 110 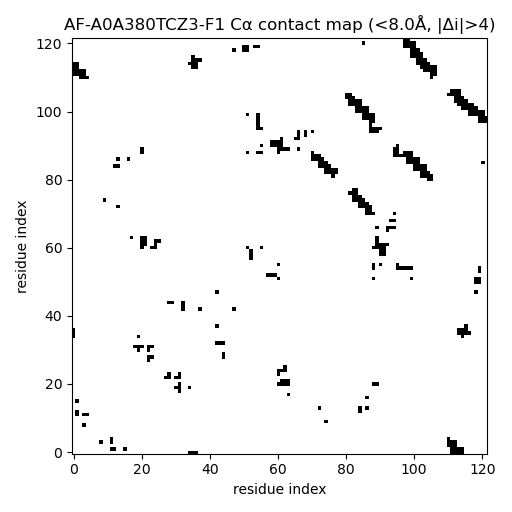THR A C 1
ATOM 857 O O . THR A 1 110 ? -4.196 6.635 19.362 1.00 78.38 110 THR A O 1
ATOM 860 N N . GLY A 1 111 ? -6.316 6.324 18.699 1.00 75.75 111 GLY A N 1
ATOM 861 C CA . GLY A 1 111 ? -6.227 7.220 17.544 1.00 75.75 111 GLY A CA 1
ATOM 862 C C . GLY A 1 111 ? -5.340 6.689 16.409 1.00 75.75 111 GLY A C 1
ATOM 863 O O . GLY A 1 111 ? -5.155 7.387 15.425 1.00 75.75 111 GLY A O 1
ATOM 864 N N . CYS A 1 112 ? -4.800 5.471 16.504 1.00 82.44 112 CYS A N 1
ATOM 865 C CA . CYS A 1 112 ? -3.923 4.880 15.495 1.00 82.44 112 CYS A CA 1
ATOM 866 C C . CYS A 1 112 ? -4.693 3.990 14.516 1.00 82.44 112 CYS A C 1
ATOM 868 O O . CYS A 1 112 ? -5.700 3.379 14.868 1.00 82.44 112 CYS A O 1
ATOM 870 N N . PHE A 1 113 ? -4.151 3.832 13.309 1.00 86.06 113 PHE A N 1
ATOM 871 C CA . PHE A 1 113 ? -4.656 2.909 12.297 1.00 86.06 113 PHE A CA 1
ATOM 872 C C . PHE A 1 113 ? -3.705 1.727 12.095 1.00 86.06 113 PHE A C 1
ATOM 874 O O . PHE A 1 113 ? -2.489 1.879 11.903 1.00 86.06 113 PHE A O 1
ATOM 881 N N . ARG A 1 114 ? -4.288 0.529 12.134 1.00 88.75 114 ARG A N 1
ATOM 882 C CA . ARG A 1 114 ? -3.730 -0.698 11.568 1.00 88.75 114 ARG A CA 1
ATOM 883 C C . ARG A 1 114 ? -3.824 -0.621 10.048 1.00 88.75 114 ARG A C 1
ATOM 885 O O . ARG A 1 114 ? -4.854 -0.181 9.558 1.00 88.75 114 ARG A O 1
ATOM 892 N N . VAL A 1 115 ? -2.800 -1.073 9.324 1.00 89.56 115 VAL A N 1
ATOM 893 C CA . VAL A 1 115 ? -2.801 -1.080 7.853 1.00 89.56 115 VAL A CA 1
ATOM 894 C C . VAL A 1 115 ? -2.529 -2.479 7.333 1.00 89.56 115 VAL A C 1
ATOM 896 O O . VAL A 1 115 ? -1.534 -3.087 7.706 1.00 89.56 115 VAL A O 1
ATOM 899 N N . GLU A 1 116 ? -3.380 -2.967 6.446 1.00 91.31 116 GLU A N 1
ATOM 900 C CA . GLU A 1 116 ? -3.233 -4.243 5.756 1.00 91.31 116 GLU A CA 1
ATOM 901 C C . GLU A 1 116 ? -3.158 -3.991 4.254 1.00 91.31 116 GLU A C 1
ATOM 903 O O . GLU A 1 116 ? -3.937 -3.213 3.709 1.00 91.31 116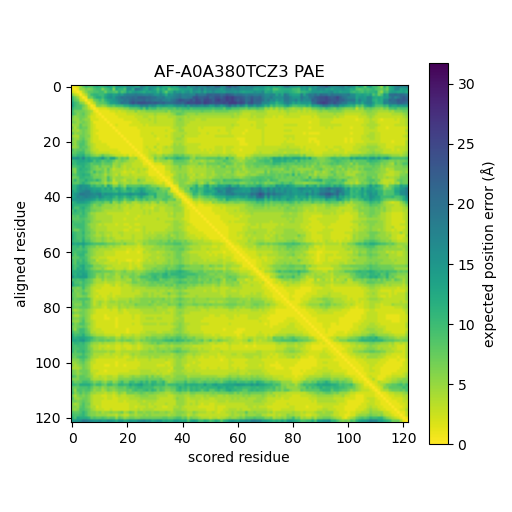 GLU A O 1
ATOM 908 N N . PHE A 1 117 ? -2.237 -4.664 3.571 1.00 90.69 117 PHE A N 1
ATOM 909 C CA . PHE A 1 117 ? -2.215 -4.688 2.113 1.00 90.69 117 PHE A CA 1
ATOM 910 C C . PHE A 1 117 ? -3.141 -5.805 1.624 1.00 90.69 117 PHE A C 1
ATOM 912 O O . PHE A 1 117 ? -2.983 -6.953 2.044 1.00 90.69 117 PHE A O 1
ATOM 919 N N . LEU A 1 118 ? -4.109 -5.469 0.770 1.00 90.44 118 LEU A N 1
ATOM 920 C CA . LEU A 1 118 ? -5.092 -6.418 0.239 1.00 90.44 118 LEU A CA 1
ATOM 921 C C . LEU A 1 118 ? -4.695 -6.993 -1.130 1.00 90.44 118 LEU A C 1
ATOM 923 O O . LEU A 1 118 ? -5.243 -8.017 -1.523 1.00 90.44 118 LEU A O 1
ATOM 927 N N . GLY A 1 119 ? -3.731 -6.381 -1.827 1.00 89.06 119 GLY A N 1
ATOM 928 C CA . GLY A 1 119 ? -3.292 -6.812 -3.159 1.00 89.06 119 GLY A CA 1
ATOM 929 C C . GLY A 1 119 ? -3.902 -5.998 -4.298 1.00 89.06 119 GLY A C 1
ATOM 930 O O . GLY A 1 119 ? -4.443 -4.907 -4.084 1.00 89.06 119 GLY A O 1
ATOM 931 N N . ALA A 1 120 ? -3.758 -6.514 -5.518 1.00 89.06 120 ALA A N 1
ATOM 932 C CA . ALA A 1 120 ? -4.294 -5.894 -6.723 1.00 89.06 120 ALA A CA 1
ATOM 933 C C . ALA A 1 120 ? -5.830 -5.893 -6.738 1.00 89.06 120 ALA A C 1
ATOM 935 O O . ALA A 1 120 ? -6.472 -6.881 -6.389 1.00 89.06 120 ALA A O 1
ATOM 936 N N . VAL A 1 121 ? -6.414 -4.794 -7.209 1.00 87.00 121 VAL A N 1
ATOM 937 C CA . VAL A 1 121 ? -7.856 -4.652 -7.433 1.00 87.00 121 VAL A CA 1
ATOM 938 C C . VAL A 1 121 ? -8.098 -4.660 -8.945 1.00 87.00 121 VAL A C 1
ATOM 940 O O . VAL A 1 121 ? -7.364 -4.018 -9.705 1.00 87.00 121 VAL A O 1
ATOM 943 N N . THR A 1 122 ? -9.049 -5.478 -9.397 1.00 61.91 122 THR A N 1
ATOM 944 C CA . THR A 1 122 ? -9.500 -5.560 -10.800 1.00 61.91 122 THR A CA 1
ATOM 945 C C . THR A 1 122 ? -10.280 -4.333 -11.209 1.00 61.91 122 THR A C 1
ATOM 947 O O . THR A 1 122 ? -11.206 -3.977 -10.450 1.00 61.91 122 THR A O 1
#

Radius of gyration: 13.7 Å; Cα contacts (8 Å, |Δi|>4): 221; chains: 1; bounding box: 32×29×39 Å

Foldseek 3Di:
DWFADPPDVVVRVVVLVLVLLQCQQVVNNVVSQVLADPPVHRDDPVNQVVLVCVQAVPFGQHRPVQEPDDQPWDWDAPDVQKIKIWTFTHTPHDTTPWTWIKIWHQDPPRSHTHIHTPGTDD

Solvent-accessible surface area (backbone atoms only — not comparable to full-atom values): 6818 Å² total; per-residue (Å²): 90,45,80,59,55,99,84,52,62,62,64,56,52,54,51,48,54,47,52,36,41,35,24,50,41,67,75,34,50,68,62,33,52,64,46,38,51,53,89,88,54,78,82,45,69,69,59,51,52,49,36,50,31,74,46,46,54,93,51,50,65,27,48,55,85,79,48,89,69,81,58,77,64,46,78,44,77,82,47,95,62,28,34,37,39,38,36,39,46,37,31,80,87,43,61,35,92,37,31,32,34,34,40,36,37,56,43,85,99,66,56,29,27,45,30,33,80,71,39,62,46,134

Sequence (122 aa):
MIPGTGFSPEKVFIGFAREFFEHLASEKPASALSGLDMTGHRWTKARLESEIRTVLGDDKVCSPKMLTRSACPELTEVSTGVYQLNHRVPGSKRWSQRSVAFRLTQKPGTGCFRVEFLGAVT

Nearest PDB structures (foldseek):
  4bl3-assembly2_B  TM=5.601E-01  e=7.378E-02  Staphylococcus aureus
  4cpk-assembly1_A  TM=5.104E-01  e=8.339E-02  Staphylococcus aureus subsp. aureus Mu50
  6k7d-assembly1_A  TM=2.771E-01  e=3.941E+00  Escherichia coli K-12
  2ciu-assembly1_A  TM=2.820E-01  e=4.189E+00  Saccharomyces cerevisiae

Mean predicted aligned error: 5.49 Å

pLDDT: mean 85.15, std 10.21, range [50.81, 95.38]